Protein AF-A0A820S251-F1 (afdb_monomer_lite)

Radius of gyration: 20.38 Å; chains: 1; bounding box: 48×37×50 Å

Organism: NCBI:txid433720

Secondary structure (DSSP, 8-state):
-PPP----HHHHGGG--HHHHHHHHHHHHHHHHHHHHS--HHHHTT--TT--SSSSS-HHHHHHHHHHTT-EEEEEEEPPTTSTT-SEEEEEE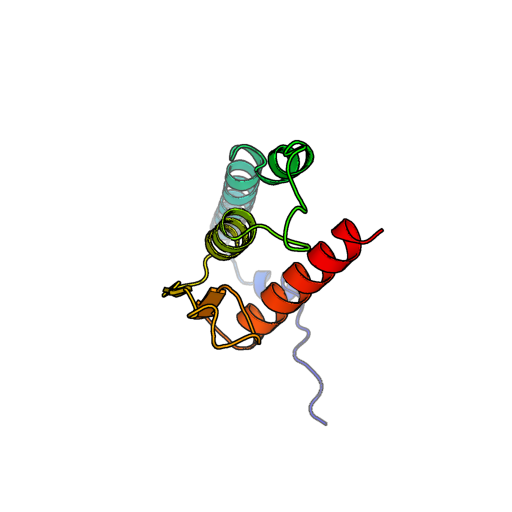-SSHHHHHHHHHHHHHHHHHHH-

InterPro domains:
  IPR004394 Protein Iojap/ribosomal silencing factor RsfS [PTHR21043] (40-111)
  IPR043519 Nucleotidyltransferase superfamily [G3DSA:3.30.460.10] (57-115)
  IPR043519 Nucleotidyltransferase superfamily [SSF81301] (60-111)

Foldseek 3Di:
DDDDPPPDVVVVCPPDDPVVVVVVVVVVVVVVVVVVPPPPVVVVVVDPPPPDPPDLDDPVVVVVLCVVLVWADWDKDQDDVVPVPDRIDIDTHDPDPVSVVVSVVVVVVSSVVSVD

pLDDT: mean 72.11, std 19.02, range [32.16, 95.38]

Sequence (116 aa):
LHPGNQQTIEERAQGISGERKREIEQLYEFEKLEINNQPSTRDEYRHNINRGKKGVFDLEDILQILRDERMRDICVIEIPPEQQYAHYLIIATAFSARHLKNTSEYINKLVRYYFE

Structure (mmCIF, N/CA/C/O backbone):
data_AF-A0A820S251-F1
#
_entry.id   AF-A0A820S251-F1
#
loop_
_atom_site.group_PDB
_atom_site.id
_atom_site.type_symbol
_atom_site.label_atom_id
_atom_site.label_alt_id
_atom_site.label_comp_id
_atom_site.label_asym_id
_atom_site.label_entity_id
_atom_site.label_seq_id
_atom_site.pdbx_PDB_ins_code
_atom_site.Cartn_x
_atom_site.Cartn_y
_atom_site.Cartn_z
_atom_site.occupancy
_atom_site.B_iso_or_equiv
_atom_site.auth_seq_id
_atom_site.auth_comp_id
_atom_site.auth_asym_id
_atom_site.auth_atom_id
_atom_site.pdbx_PDB_model_num
ATOM 1 N N . LEU A 1 1 ? 29.988 -19.220 -4.333 1.00 35.75 1 LEU A N 1
ATOM 2 C CA . LEU A 1 1 ? 30.242 -17.771 -4.493 1.00 35.75 1 LEU A CA 1
ATOM 3 C C . LEU A 1 1 ? 30.530 -17.519 -5.969 1.00 35.75 1 LEU A C 1
ATOM 5 O O . LEU A 1 1 ? 31.665 -17.694 -6.383 1.00 35.75 1 LEU A O 1
ATOM 9 N N . HIS A 1 2 ? 29.508 -17.222 -6.776 1.00 32.16 2 HIS A N 1
ATOM 10 C CA . HIS A 1 2 ? 29.732 -16.760 -8.149 1.00 32.16 2 HIS A CA 1
ATOM 11 C C . HIS A 1 2 ? 29.742 -15.226 -8.141 1.00 32.16 2 HIS A C 1
ATOM 13 O O . HIS A 1 2 ? 28.798 -14.639 -7.605 1.00 32.16 2 HIS A O 1
ATOM 19 N N . PRO A 1 3 ? 30.807 -14.583 -8.651 1.00 39.88 3 PRO A N 1
ATOM 20 C CA . PRO A 1 3 ? 30.913 -13.133 -8.689 1.00 39.88 3 PRO A CA 1
ATOM 21 C C . PRO A 1 3 ? 29.857 -12.573 -9.644 1.00 39.88 3 PRO A C 1
ATOM 23 O O . PRO A 1 3 ? 29.536 -13.169 -10.671 1.00 39.88 3 PRO A O 1
ATOM 26 N N . GLY A 1 4 ? 29.263 -11.457 -9.234 1.00 38.81 4 GLY A N 1
ATOM 27 C CA . GLY A 1 4 ? 28.138 -10.840 -9.912 1.00 38.81 4 GLY A CA 1
ATOM 28 C C . GLY A 1 4 ? 28.491 -10.334 -11.305 1.00 38.81 4 GLY A C 1
ATOM 29 O O . GLY A 1 4 ? 29.537 -9.730 -11.523 1.00 38.81 4 GLY A O 1
ATOM 30 N N . ASN A 1 5 ? 27.542 -10.509 -12.221 1.00 45.94 5 ASN A N 1
ATOM 31 C CA . ASN A 1 5 ? 27.464 -9.753 -13.462 1.00 45.94 5 ASN A CA 1
ATOM 32 C C . ASN A 1 5 ? 27.120 -8.292 -13.131 1.00 45.94 5 ASN A C 1
ATOM 34 O O . ASN A 1 5 ? 25.977 -7.861 -13.276 1.00 45.94 5 ASN A O 1
ATOM 38 N N . GLN A 1 6 ? 28.107 -7.539 -12.652 1.00 49.12 6 GLN A N 1
ATOM 39 C CA . GLN A 1 6 ? 28.128 -6.081 -12.713 1.00 49.12 6 GLN A CA 1
ATOM 40 C C . GLN A 1 6 ? 28.862 -5.686 -13.994 1.00 49.12 6 GLN A C 1
ATOM 42 O O . GLN A 1 6 ? 29.982 -5.200 -13.952 1.00 49.12 6 GLN A O 1
ATOM 47 N N . GLN A 1 7 ? 28.245 -5.946 -15.145 1.00 47.50 7 GLN A N 1
ATOM 48 C CA . GLN A 1 7 ? 28.640 -5.238 -16.358 1.00 47.50 7 GLN A CA 1
ATOM 49 C C . GLN A 1 7 ? 27.789 -3.980 -16.435 1.00 47.50 7 GLN A C 1
ATOM 51 O O . GLN A 1 7 ? 26.562 -4.050 -16.567 1.00 47.50 7 GLN A O 1
ATOM 56 N N . THR A 1 8 ? 28.445 -2.839 -16.266 1.00 58.47 8 THR A N 1
ATOM 57 C CA . THR A 1 8 ? 27.859 -1.505 -16.367 1.00 58.47 8 THR A CA 1
ATOM 58 C C . THR A 1 8 ? 27.193 -1.353 -17.736 1.00 58.47 8 THR A C 1
ATOM 60 O O . THR A 1 8 ? 27.685 -1.865 -18.741 1.00 58.47 8 THR A O 1
ATOM 63 N N . ILE A 1 9 ? 26.059 -0.653 -17.790 1.00 54.22 9 ILE A N 1
ATOM 64 C CA . ILE A 1 9 ? 25.248 -0.435 -19.006 1.00 54.22 9 ILE A CA 1
ATOM 65 C C . ILE A 1 9 ? 26.099 0.121 -20.173 1.00 54.22 9 ILE A C 1
ATOM 67 O O . ILE A 1 9 ? 25.821 -0.168 -21.336 1.00 54.22 9 ILE A O 1
ATOM 71 N N . GLU A 1 10 ? 27.194 0.818 -19.856 1.00 50.94 10 GLU A N 1
ATOM 72 C CA . GLU A 1 10 ? 28.209 1.316 -20.792 1.00 50.94 10 GLU A CA 1
ATOM 73 C C . GLU A 1 10 ? 28.873 0.216 -21.639 1.00 50.94 10 GLU A C 1
ATOM 75 O O . GLU A 1 10 ? 29.073 0.406 -22.840 1.00 50.94 10 GLU A O 1
ATOM 80 N N . GLU A 1 11 ? 29.161 -0.957 -21.064 1.00 48.66 11 GLU A N 1
ATOM 81 C CA . GLU A 1 11 ? 29.812 -2.067 -21.779 1.00 48.66 11 GLU A CA 1
ATOM 82 C C . GLU A 1 11 ? 28.868 -2.705 -22.807 1.00 48.66 11 GLU A C 1
ATOM 84 O O . GLU A 1 11 ? 29.294 -3.140 -23.877 1.00 48.66 11 GLU A O 1
ATOM 89 N N . ARG A 1 12 ? 27.556 -2.690 -22.540 1.00 54.38 12 ARG A N 1
ATOM 90 C CA . ARG A 1 12 ? 26.532 -3.205 -23.468 1.00 54.38 12 ARG A CA 1
ATOM 91 C C . ARG A 1 12 ? 26.265 -2.266 -24.647 1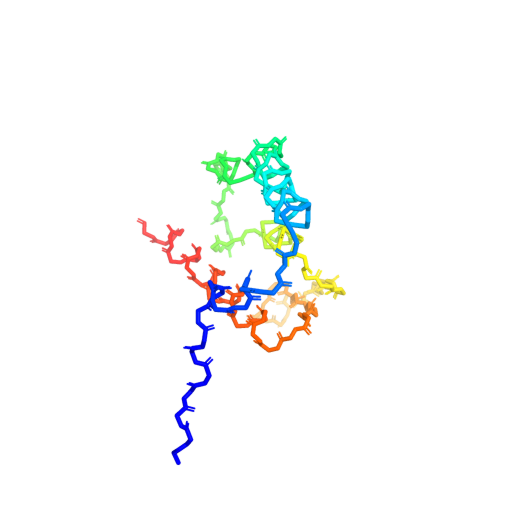.00 54.38 12 ARG A C 1
ATOM 93 O O . ARG A 1 12 ? 25.760 -2.710 -25.676 1.00 54.38 12 ARG A O 1
ATOM 100 N N . ALA A 1 13 ? 26.637 -0.992 -24.534 1.00 52.16 13 ALA A N 1
ATOM 101 C CA . ALA A 1 13 ? 26.456 0.012 -25.582 1.00 52.16 13 ALA A CA 1
ATOM 102 C C . ALA A 1 13 ? 27.558 -0.007 -26.665 1.00 52.16 13 ALA A C 1
ATOM 104 O O . ALA A 1 13 ? 27.477 0.751 -27.638 1.00 52.16 13 ALA A O 1
ATOM 105 N N . GLN A 1 14 ? 28.579 -0.864 -26.529 1.00 50.81 14 GLN A N 1
ATOM 106 C CA . GLN A 1 14 ? 29.745 -0.887 -27.426 1.00 50.81 14 GLN A CA 1
ATOM 107 C C . GLN A 1 14 ? 29.475 -1.490 -28.821 1.00 50.81 14 GLN A C 1
ATOM 109 O O . GLN A 1 14 ? 30.322 -1.375 -29.699 1.00 50.81 14 GLN A O 1
ATOM 114 N N . GLY A 1 15 ? 28.292 -2.065 -29.071 1.00 53.97 15 GLY A N 1
ATOM 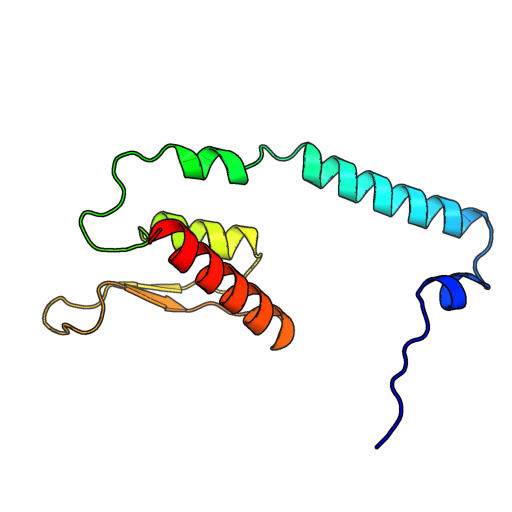115 C CA . GLY A 1 15 ? 27.920 -2.649 -30.374 1.00 53.97 15 GLY A CA 1
ATOM 116 C C . GLY A 1 15 ? 26.821 -1.908 -31.145 1.00 53.97 15 GLY A C 1
ATOM 117 O O . GLY A 1 15 ? 26.278 -2.442 -32.110 1.00 53.97 15 GLY A O 1
ATOM 118 N N . ILE A 1 16 ? 26.422 -0.716 -30.704 1.00 55.09 16 ILE A N 1
ATOM 119 C CA . ILE A 1 16 ? 25.205 -0.059 -31.189 1.00 55.09 16 ILE A CA 1
ATOM 120 C C . ILE A 1 16 ? 25.577 1.069 -32.164 1.00 55.09 16 ILE A C 1
ATOM 122 O O . ILE A 1 16 ? 26.192 2.058 -31.763 1.00 55.09 16 ILE A O 1
ATOM 126 N N . SER A 1 17 ? 25.201 0.905 -33.443 1.00 62.09 17 SER A N 1
ATOM 127 C CA . SER A 1 17 ? 25.264 1.943 -34.491 1.00 62.09 17 SER A CA 1
ATOM 128 C C . SER A 1 17 ? 24.787 3.297 -33.947 1.00 62.09 17 SER A C 1
ATOM 130 O O . SER A 1 17 ? 23.808 3.351 -33.198 1.00 62.09 17 SER A O 1
ATOM 132 N N . GLY A 1 18 ? 25.456 4.389 -34.337 1.00 57.78 18 GLY A N 1
ATOM 133 C CA . GLY A 1 18 ? 25.186 5.746 -33.840 1.00 57.78 18 GLY A CA 1
ATOM 134 C C . GLY A 1 18 ? 23.730 6.209 -33.987 1.00 57.78 18 GLY A C 1
ATOM 135 O O . GLY A 1 18 ? 23.294 7.093 -33.258 1.00 57.78 18 GLY A O 1
ATOM 136 N N . GLU A 1 19 ? 22.949 5.585 -34.868 1.00 58.88 19 GLU A N 1
ATOM 137 C CA . GLU A 1 19 ? 21.506 5.816 -35.004 1.00 58.88 19 GLU A CA 1
ATOM 138 C C . GLU A 1 19 ? 20.699 5.280 -33.818 1.00 58.88 19 GLU A C 1
ATOM 140 O O . GLU A 1 19 ? 19.923 6.026 -33.230 1.00 58.88 19 GLU A O 1
ATOM 145 N N . ARG A 1 20 ? 20.955 4.044 -33.382 1.00 56.84 20 ARG A N 1
ATOM 146 C CA . ARG A 1 20 ? 20.270 3.442 -32.227 1.00 56.84 20 ARG A CA 1
ATOM 147 C C . ARG A 1 20 ? 20.666 4.099 -30.905 1.00 56.84 20 ARG A C 1
ATOM 149 O O . ARG A 1 20 ? 19.858 4.142 -29.989 1.00 56.84 20 ARG A O 1
ATOM 156 N N . LYS A 1 21 ? 21.892 4.632 -30.792 1.00 59.97 21 LYS A N 1
ATOM 157 C CA . LYS A 1 21 ? 22.281 5.440 -29.619 1.00 59.97 21 LYS A CA 1
ATOM 158 C C . LYS A 1 21 ? 21.412 6.690 -29.497 1.00 59.97 21 LYS A C 1
ATOM 160 O O . LYS A 1 21 ? 20.935 6.980 -28.410 1.00 59.97 21 LYS A O 1
ATOM 165 N N . ARG A 1 22 ? 21.158 7.377 -30.617 1.00 66.69 22 ARG A N 1
ATOM 166 C CA . ARG A 1 22 ? 20.262 8.543 -30.656 1.00 66.69 22 ARG A CA 1
ATOM 167 C C . ARG A 1 22 ? 18.824 8.165 -30.322 1.00 66.69 22 ARG A C 1
ATOM 169 O O . ARG A 1 22 ? 18.176 8.897 -29.594 1.00 66.69 22 ARG A O 1
ATOM 176 N N . GLU A 1 23 ? 18.357 7.023 -30.811 1.00 71.50 23 GLU A N 1
ATOM 177 C CA . GLU A 1 23 ? 17.011 6.515 -30.531 1.00 71.50 23 GLU A CA 1
ATOM 178 C C . GLU A 1 23 ? 16.824 6.179 -29.040 1.00 71.50 23 GLU A C 1
ATOM 180 O O . GLU A 1 23 ? 15.824 6.556 -28.441 1.00 71.50 23 GLU A O 1
ATOM 185 N N . ILE A 1 24 ? 17.827 5.563 -28.404 1.00 68.75 24 ILE A N 1
ATOM 186 C CA . ILE A 1 24 ? 17.834 5.294 -26.957 1.00 68.75 24 ILE A CA 1
ATOM 187 C C . ILE A 1 24 ? 17.861 6.600 -26.152 1.00 68.75 24 ILE A C 1
ATOM 189 O O . ILE A 1 24 ? 17.091 6.743 -25.209 1.00 68.75 24 ILE A O 1
ATOM 193 N N . GLU A 1 25 ? 18.706 7.561 -26.530 1.00 74.19 25 GLU A N 1
ATOM 194 C CA . GLU A 1 25 ? 18.761 8.880 -25.884 1.00 74.19 25 GLU A CA 1
ATOM 195 C C . GLU A 1 25 ? 17.410 9.607 -25.996 1.00 74.19 25 GLU A C 1
ATOM 197 O O . GLU A 1 25 ? 16.907 10.151 -25.018 1.00 74.19 25 GLU A O 1
ATOM 202 N N . GLN A 1 26 ? 16.775 9.549 -27.170 1.00 76.06 26 GLN A N 1
ATOM 203 C CA . GLN A 1 26 ? 15.451 10.126 -27.407 1.00 76.06 26 GLN A CA 1
ATOM 204 C C . GLN A 1 26 ? 14.363 9.443 -26.573 1.00 76.06 26 GLN A C 1
ATOM 206 O O . GLN A 1 26 ? 13.506 10.138 -26.034 1.00 76.06 26 GLN A O 1
ATOM 211 N N . LEU A 1 27 ? 14.406 8.115 -26.426 1.00 72.12 27 LEU A N 1
ATOM 212 C CA . LEU A 1 27 ? 13.488 7.366 -25.562 1.00 72.12 27 LEU A CA 1
ATOM 213 C C . LEU A 1 27 ? 13.654 7.757 -24.087 1.00 72.12 27 LEU A C 1
ATOM 215 O O . LEU A 1 27 ? 12.656 7.991 -23.409 1.00 72.12 27 LEU A O 1
ATOM 219 N N . TYR A 1 28 ? 14.895 7.890 -23.608 1.00 67.38 28 TYR A N 1
ATOM 220 C CA . TYR A 1 28 ? 15.180 8.338 -22.241 1.00 67.38 28 TYR A CA 1
ATOM 221 C C . TYR A 1 28 ? 14.722 9.778 -21.985 1.00 67.38 28 TYR A C 1
ATOM 223 O O . TYR A 1 28 ? 14.170 10.070 -20.925 1.00 67.38 28 TYR A O 1
ATOM 231 N N . GLU A 1 29 ? 14.943 10.690 -22.932 1.00 75.12 29 GLU A N 1
ATOM 232 C CA . GLU A 1 29 ? 14.492 12.079 -22.801 1.00 75.12 29 GLU A CA 1
ATOM 233 C C . GLU A 1 29 ? 12.965 12.196 -22.887 1.00 75.12 29 GLU A C 1
ATOM 235 O O . GLU A 1 29 ? 12.364 12.955 -22.129 1.00 75.12 29 GLU A O 1
ATOM 240 N N . PHE A 1 30 ? 12.312 11.395 -23.733 1.00 71.44 30 PHE A N 1
ATOM 241 C CA . PHE A 1 30 ? 10.852 11.323 -23.792 1.00 71.44 30 PHE A CA 1
ATOM 242 C C . PHE A 1 30 ? 10.252 10.822 -22.468 1.00 71.44 30 PHE A C 1
ATOM 244 O O . PHE A 1 30 ? 9.333 11.445 -21.939 1.00 71.44 30 PHE A O 1
ATOM 251 N N . GLU A 1 31 ? 10.829 9.773 -21.873 1.00 65.62 31 GLU A N 1
ATOM 252 C CA . GLU A 1 31 ? 10.416 9.246 -20.564 1.00 65.62 31 GLU A CA 1
ATOM 253 C C . GLU A 1 31 ? 10.580 10.294 -19.446 1.00 65.62 31 GLU A C 1
ATOM 255 O O . GLU A 1 31 ? 9.672 10.495 -18.637 1.00 65.62 31 GLU A O 1
ATOM 260 N N . LYS A 1 32 ? 11.692 11.048 -19.431 1.00 66.62 32 LYS A N 1
ATOM 261 C CA . LYS A 1 32 ? 11.893 12.163 -18.483 1.00 66.62 32 LYS A CA 1
ATOM 262 C C . LYS A 1 32 ? 10.852 13.274 -18.647 1.00 66.62 32 LYS A C 1
ATOM 264 O O . LYS A 1 32 ? 10.417 13.856 -17.653 1.00 66.62 32 LYS A O 1
ATOM 269 N N . LEU A 1 33 ? 10.467 13.593 -19.884 1.00 62.28 33 LEU A N 1
ATOM 270 C CA . LEU A 1 33 ? 9.468 14.624 -20.174 1.00 62.28 33 LEU A CA 1
ATOM 271 C C . LEU A 1 33 ? 8.050 14.181 -19.791 1.00 62.28 33 LEU A C 1
ATOM 273 O O . LEU A 1 33 ? 7.284 15.011 -19.301 1.00 62.28 33 LEU A O 1
ATOM 277 N N . GLU A 1 34 ? 7.703 12.901 -19.956 1.00 64.00 34 GLU A N 1
ATOM 278 C CA . GLU A 1 34 ? 6.430 12.352 -19.467 1.00 64.00 34 GLU A CA 1
ATOM 279 C C . GLU A 1 34 ? 6.341 12.390 -17.935 1.00 64.00 34 GLU A C 1
ATOM 281 O O . GLU A 1 34 ? 5.304 12.772 -17.394 1.00 64.00 34 GLU A O 1
ATOM 286 N N . ILE A 1 35 ? 7.437 12.080 -17.233 1.00 58.09 35 ILE A N 1
ATOM 287 C CA . ILE A 1 35 ? 7.509 12.141 -15.763 1.00 58.09 35 ILE A CA 1
ATOM 288 C C . ILE A 1 35 ? 7.308 13.574 -15.244 1.00 58.09 35 ILE A C 1
ATOM 290 O O . ILE A 1 35 ? 6.653 13.768 -14.223 1.00 58.09 35 ILE A O 1
ATOM 294 N N . ASN A 1 36 ? 7.846 14.579 -15.941 1.00 55.00 36 ASN A N 1
ATOM 295 C CA . ASN A 1 36 ? 7.760 15.980 -15.515 1.00 55.00 36 ASN A CA 1
ATOM 296 C C . ASN A 1 36 ? 6.434 16.670 -15.885 1.00 55.00 36 ASN A C 1
ATOM 298 O O . ASN A 1 36 ? 6.086 17.666 -15.255 1.00 55.00 36 ASN A O 1
ATOM 302 N N . ASN A 1 37 ? 5.715 16.182 -16.903 1.00 54.66 37 ASN A N 1
ATOM 303 C CA . ASN A 1 37 ? 4.445 16.763 -17.365 1.00 54.66 37 ASN A CA 1
ATOM 304 C C . ASN A 1 37 ? 3.196 16.056 -16.821 1.00 54.66 37 ASN A C 1
ATOM 306 O O . ASN A 1 37 ? 2.081 16.529 -17.048 1.00 54.66 37 ASN A O 1
ATOM 310 N N . GLN A 1 38 ? 3.349 14.950 -16.094 1.00 50.78 38 GLN A N 1
ATOM 311 C CA . GLN A 1 38 ? 2.295 14.520 -15.184 1.00 50.78 38 GLN A CA 1
ATOM 312 C C . GLN A 1 38 ? 2.251 15.524 -14.025 1.00 50.78 38 GLN A C 1
ATOM 314 O O . GLN A 1 38 ? 3.310 15.837 -13.476 1.00 50.78 38 GLN A O 1
ATOM 319 N N . PRO A 1 39 ? 1.073 16.062 -13.645 1.00 43.91 39 PRO A N 1
ATOM 320 C CA . PRO A 1 39 ? 0.973 16.840 -12.417 1.00 43.91 39 PRO A CA 1
ATOM 321 C C . PRO A 1 39 ? 1.621 16.014 -11.307 1.00 43.91 39 PRO A C 1
ATOM 323 O O . PRO A 1 39 ? 1.327 14.823 -11.184 1.00 43.91 39 PRO A O 1
ATOM 326 N N . SER A 1 40 ? 2.557 16.607 -10.562 1.00 42.38 40 SER A N 1
ATOM 327 C CA . SER A 1 40 ? 3.207 15.941 -9.442 1.00 42.38 40 SER A CA 1
ATOM 328 C C . SER A 1 40 ? 2.137 15.621 -8.400 1.00 42.38 40 SER A C 1
ATOM 330 O O . SER A 1 40 ? 1.904 16.378 -7.464 1.00 42.38 40 SER A O 1
ATOM 332 N N . THR A 1 41 ? 1.502 14.453 -8.519 1.00 45.56 41 THR A N 1
ATOM 333 C CA . THR A 1 41 ? 0.615 13.903 -7.484 1.00 45.56 41 THR A CA 1
ATOM 334 C C . THR A 1 41 ? 1.333 13.914 -6.129 1.00 45.56 41 THR A C 1
ATOM 336 O O . THR A 1 41 ? 0.713 14.105 -5.091 1.00 45.56 41 THR A O 1
ATOM 339 N N . ARG A 1 42 ? 2.676 13.847 -6.147 1.00 44.12 42 ARG A N 1
ATOM 340 C CA . ARG A 1 42 ? 3.595 14.011 -5.008 1.00 44.12 42 ARG A CA 1
ATOM 341 C C . ARG A 1 42 ? 3.354 15.266 -4.152 1.00 44.12 42 ARG A C 1
ATOM 343 O O . ARG A 1 42 ? 3.571 15.174 -2.946 1.00 44.12 42 ARG A O 1
ATOM 350 N N . ASP A 1 43 ? 2.915 16.395 -4.714 1.00 44.72 43 ASP A N 1
ATOM 351 C CA . ASP A 1 43 ? 2.672 17.626 -3.941 1.00 44.72 43 ASP A CA 1
ATOM 352 C C . ASP A 1 43 ? 1.225 17.742 -3.429 1.00 44.72 43 ASP A C 1
ATOM 354 O O . ASP A 1 43 ? 0.995 18.324 -2.364 1.00 44.72 43 ASP A O 1
ATOM 358 N N . GLU A 1 44 ? 0.252 17.122 -4.107 1.00 46.69 44 GLU A N 1
ATOM 359 C CA . GLU A 1 44 ? -1.157 17.107 -3.676 1.00 46.69 44 GLU A CA 1
ATOM 360 C C . GLU A 1 44 ? -1.366 16.358 -2.350 1.00 46.69 44 GLU A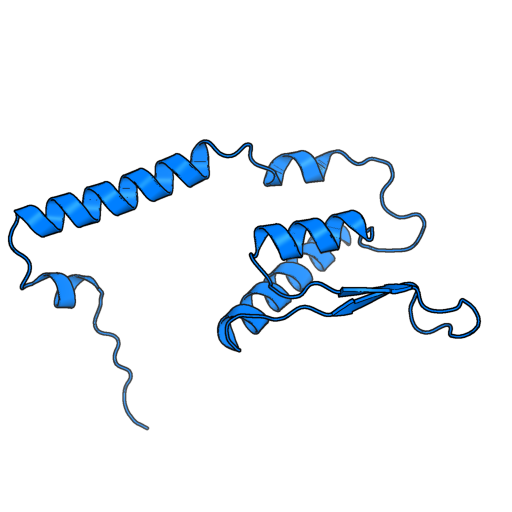 C 1
ATOM 362 O O . GLU A 1 44 ? -2.214 16.741 -1.537 1.00 46.69 44 GLU A O 1
ATOM 367 N N . TYR A 1 45 ? -0.527 15.366 -2.033 1.00 48.25 45 TYR A N 1
ATOM 368 C CA . TYR A 1 45 ? -0.614 14.665 -0.748 1.00 48.25 45 TYR A CA 1
ATOM 369 C C . TYR A 1 45 ? -0.240 15.529 0.465 1.00 48.25 45 TYR A C 1
ATOM 371 O O . TYR A 1 45 ? -0.509 15.125 1.601 1.00 48.25 45 TYR A O 1
ATOM 379 N N . ARG A 1 46 ? 0.315 16.734 0.274 1.00 49.81 46 ARG A N 1
ATOM 380 C CA . ARG A 1 46 ? 0.681 17.630 1.384 1.00 49.81 46 ARG A CA 1
ATOM 381 C C . ARG A 1 46 ? -0.500 18.396 1.992 1.00 49.81 46 ARG A C 1
ATOM 383 O O . ARG A 1 46 ? -0.307 18.989 3.047 1.00 49.81 46 ARG A O 1
ATOM 390 N N . HIS A 1 47 ? -1.697 18.390 1.388 1.00 46.84 47 HIS A N 1
ATOM 391 C CA . HIS A 1 47 ? -2.771 19.322 1.785 1.00 46.84 47 HIS A CA 1
ATOM 392 C C . HIS A 1 47 ? -4.117 18.730 2.215 1.00 46.84 47 HIS A C 1
ATOM 394 O O . HIS A 1 47 ? -5.077 19.482 2.380 1.00 46.84 47 HIS A O 1
ATOM 400 N N . ASN A 1 48 ? -4.216 17.433 2.507 1.00 48.31 48 ASN A N 1
ATOM 401 C CA . ASN A 1 48 ? -5.437 16.927 3.139 1.00 48.31 48 ASN A CA 1
ATOM 402 C C . ASN A 1 48 ? -5.360 17.123 4.665 1.00 48.31 48 ASN A C 1
ATOM 404 O O . ASN A 1 48 ? -4.805 16.308 5.394 1.00 48.31 48 ASN A O 1
ATOM 408 N N . ILE A 1 49 ? -5.901 18.244 5.150 1.00 51.91 49 ILE A N 1
ATOM 409 C CA . ILE A 1 49 ? -5.899 18.666 6.570 1.00 51.91 49 ILE A CA 1
ATOM 410 C C . ILE A 1 49 ? -6.924 17.868 7.420 1.00 51.91 49 ILE A C 1
ATOM 412 O O . ILE A 1 49 ? -7.147 18.161 8.589 1.00 51.91 49 ILE A O 1
ATOM 416 N N . ASN A 1 50 ? -7.554 16.840 6.836 1.00 52.94 50 ASN A N 1
ATOM 417 C CA . ASN A 1 50 ? -8.517 15.937 7.484 1.00 52.94 50 ASN A CA 1
ATOM 418 C C . ASN A 1 50 ? -7.984 14.505 7.693 1.00 52.94 50 ASN A C 1
ATOM 420 O O . ASN A 1 50 ? -8.770 13.595 7.951 1.00 52.94 50 ASN A O 1
ATOM 424 N N . ARG A 1 51 ? -6.671 14.281 7.580 1.00 52.22 51 ARG A N 1
ATOM 425 C CA . ARG A 1 51 ? -6.066 12.962 7.827 1.00 52.22 51 ARG A CA 1
ATOM 426 C C . ARG A 1 51 ? -6.110 12.622 9.323 1.00 52.22 51 ARG A C 1
ATOM 428 O O . ARG A 1 51 ? -5.868 13.485 10.163 1.00 52.22 51 ARG A O 1
ATOM 435 N N . GLY A 1 52 ? -6.390 11.361 9.664 1.00 49.50 52 GLY A N 1
ATOM 436 C CA . GLY A 1 52 ? -6.081 10.838 11.004 1.00 49.50 52 GLY A CA 1
ATOM 437 C C . GLY A 1 52 ? -7.228 10.638 11.999 1.00 49.50 52 GLY A C 1
ATOM 438 O O . GLY A 1 52 ? -6.956 10.415 13.175 1.00 49.50 52 GLY A O 1
ATOM 439 N N . LYS A 1 53 ? -8.508 10.619 11.594 1.00 52.59 53 LYS A N 1
ATOM 440 C CA . LYS A 1 53 ? -9.572 10.188 12.535 1.00 52.59 53 LYS A CA 1
ATOM 441 C C . LYS A 1 53 ? -9.508 8.690 12.891 1.00 52.59 53 LYS A C 1
ATOM 443 O O . LYS A 1 53 ? -10.043 8.309 13.928 1.00 52.59 53 LYS A O 1
ATOM 448 N N . LYS A 1 54 ? -8.882 7.846 12.053 1.00 54.94 54 LYS A N 1
ATOM 449 C CA . LYS A 1 54 ? -8.812 6.376 12.231 1.00 54.94 54 LYS A CA 1
ATOM 450 C C . LYS A 1 54 ? -7.429 5.727 12.017 1.00 54.94 54 LYS A C 1
ATOM 452 O O . LYS A 1 54 ? -7.324 4.520 12.220 1.00 54.94 54 LYS A O 1
ATOM 457 N N . GLY A 1 55 ? -6.378 6.461 11.633 1.00 59.41 55 GLY A N 1
ATOM 458 C CA . GLY A 1 55 ? -5.052 5.868 11.394 1.00 59.41 55 GLY A CA 1
ATOM 459 C C . GLY A 1 55 ? -4.083 6.739 10.587 1.00 59.41 55 GLY A C 1
ATOM 460 O O . GLY A 1 55 ? -4.311 7.931 10.421 1.00 59.41 55 GLY A O 1
ATOM 461 N N . VAL A 1 56 ? -2.999 6.114 10.108 1.00 63.31 56 VAL A N 1
ATOM 462 C CA . VAL A 1 56 ? -1.859 6.747 9.402 1.00 63.31 56 VAL A CA 1
ATOM 463 C C . VAL A 1 56 ? -2.185 7.103 7.953 1.00 63.31 56 VAL A C 1
ATOM 465 O O . VAL A 1 56 ? -1.717 8.114 7.444 1.00 63.31 56 VAL A O 1
ATOM 468 N N . PHE A 1 57 ? -2.996 6.272 7.299 1.00 71.31 57 PHE A N 1
ATOM 469 C CA . PHE A 1 57 ? -3.476 6.485 5.939 1.00 71.31 57 PHE A CA 1
ATOM 470 C C . PHE A 1 57 ? -4.983 6.319 5.890 1.00 71.31 57 PHE A C 1
ATOM 472 O O . PHE A 1 57 ? -5.531 5.422 6.542 1.00 71.31 57 PHE A O 1
ATOM 479 N N . ASP A 1 58 ? -5.624 7.133 5.059 1.00 83.69 58 ASP A N 1
ATOM 480 C CA . ASP A 1 58 ? -6.981 6.862 4.616 1.00 83.69 58 ASP A CA 1
ATOM 481 C C . ASP A 1 58 ? -6.959 5.823 3.480 1.00 83.69 58 ASP A C 1
ATOM 483 O O . ASP A 1 58 ? -5.945 5.614 2.806 1.00 83.69 58 ASP A O 1
ATOM 487 N N . LEU A 1 59 ? -8.087 5.139 3.267 1.00 86.81 59 LEU A N 1
ATOM 488 C CA . LEU A 1 59 ? -8.209 4.095 2.242 1.00 86.81 59 LEU A CA 1
ATOM 489 C C . LEU A 1 59 ? -7.834 4.620 0.845 1.00 86.81 59 LEU A C 1
ATOM 491 O O . LEU A 1 59 ? -7.075 3.976 0.124 1.00 86.81 59 LEU A O 1
ATOM 495 N N . GLU A 1 60 ? -8.347 5.799 0.495 1.00 87.75 60 GLU A N 1
ATOM 496 C CA . GLU A 1 60 ? -8.102 6.498 -0.774 1.00 87.75 60 GLU A CA 1
ATOM 497 C C . GLU A 1 60 ? -6.602 6.701 -1.039 1.00 87.75 60 GLU A C 1
ATOM 499 O O . GLU A 1 60 ? -6.128 6.422 -2.141 1.00 87.75 60 GLU A O 1
ATOM 504 N N . ASP A 1 61 ? -5.837 7.100 -0.015 1.00 87.44 61 ASP A N 1
ATOM 505 C CA . ASP A 1 61 ? -4.401 7.365 -0.145 1.00 87.44 61 ASP A CA 1
ATOM 506 C C . ASP A 1 61 ? -3.631 6.094 -0.523 1.00 87.44 61 ASP A C 1
ATOM 508 O O . ASP A 1 61 ? -2.817 6.100 -1.447 1.00 87.44 61 ASP A O 1
ATOM 512 N N . ILE A 1 62 ? -3.911 4.975 0.159 1.00 89.56 62 ILE A N 1
ATOM 513 C CA . ILE A 1 62 ? -3.260 3.693 -0.146 1.00 89.56 62 ILE A CA 1
ATOM 514 C C . ILE A 1 62 ? -3.632 3.219 -1.550 1.00 89.56 62 ILE A C 1
ATOM 516 O O . ILE A 1 62 ? -2.769 2.732 -2.280 1.00 89.56 62 ILE A O 1
ATOM 520 N N . LEU A 1 63 ? -4.896 3.363 -1.957 1.00 91.38 63 LEU A N 1
ATOM 521 C CA . LEU A 1 63 ? -5.322 2.965 -3.299 1.00 91.38 63 LEU A CA 1
ATOM 522 C C . LEU A 1 63 ? -4.634 3.781 -4.383 1.00 91.38 63 LEU A C 1
ATOM 524 O O . LEU A 1 63 ? -4.251 3.216 -5.408 1.00 91.38 63 LEU A O 1
ATOM 528 N N . GLN A 1 64 ? -4.454 5.080 -4.160 1.00 91.06 64 GLN A N 1
ATOM 529 C CA . GLN A 1 64 ? -3.750 5.919 -5.113 1.00 91.06 64 GLN A CA 1
ATOM 530 C C . GLN A 1 64 ? -2.266 5.544 -5.197 1.00 91.06 64 GLN A C 1
ATOM 532 O O . GLN A 1 64 ? -1.770 5.340 -6.300 1.00 91.06 64 GLN A O 1
ATOM 537 N N . ILE A 1 65 ? -1.593 5.309 -4.064 1.00 91.38 65 ILE A N 1
ATOM 538 C CA . ILE A 1 65 ? -0.202 4.824 -4.048 1.00 91.38 65 ILE A CA 1
ATOM 539 C C . ILE A 1 65 ? -0.057 3.514 -4.837 1.00 91.38 65 ILE A C 1
ATOM 541 O O . ILE A 1 65 ? 0.848 3.376 -5.656 1.00 91.38 65 ILE A O 1
ATOM 545 N N . LEU A 1 66 ? -0.957 2.548 -4.628 1.00 92.88 66 LEU A N 1
ATOM 546 C CA . LEU A 1 66 ? -0.913 1.266 -5.338 1.00 92.88 66 LEU A CA 1
ATOM 547 C C . LEU A 1 66 ? -1.164 1.422 -6.848 1.00 92.88 66 LEU A C 1
ATOM 549 O O . LEU A 1 66 ? -0.580 0.681 -7.643 1.00 92.88 66 LEU A O 1
ATOM 553 N N . ARG A 1 67 ? -2.011 2.376 -7.258 1.00 93.56 67 ARG A N 1
ATOM 554 C CA . ARG A 1 67 ? -2.251 2.702 -8.674 1.00 93.56 67 ARG A CA 1
ATOM 555 C C . ARG A 1 67 ? -1.052 3.393 -9.315 1.00 93.56 67 ARG A C 1
ATOM 557 O O . ARG A 1 67 ? -0.688 3.025 -10.433 1.00 93.56 67 ARG A O 1
ATOM 564 N N . ASP A 1 68 ? -0.439 4.337 -8.610 1.00 92.00 68 ASP A N 1
ATOM 565 C CA . ASP A 1 68 ? 0.750 5.063 -9.061 1.00 92.00 68 ASP A CA 1
ATOM 566 C C . ASP A 1 68 ? 1.933 4.090 -9.240 1.00 92.00 68 ASP A C 1
ATOM 568 O O . ASP A 1 68 ? 2.624 4.124 -10.258 1.00 92.00 68 ASP A O 1
ATOM 572 N N . GLU A 1 69 ? 2.078 3.119 -8.332 1.00 93.19 69 GLU A N 1
ATOM 573 C CA . GLU A 1 69 ? 3.047 2.011 -8.415 1.00 93.19 69 GLU A CA 1
ATOM 574 C C . GLU A 1 69 ? 2.658 0.920 -9.437 1.00 93.19 69 GLU A C 1
ATOM 576 O O . GLU A 1 69 ? 3.340 -0.093 -9.575 1.00 93.19 69 GLU A O 1
ATOM 581 N N . ARG A 1 70 ? 1.565 1.103 -10.192 1.00 93.38 70 ARG A N 1
ATOM 582 C CA . ARG A 1 70 ? 1.091 0.166 -11.229 1.00 93.38 70 ARG A CA 1
ATOM 583 C C . ARG A 1 70 ? 0.892 -1.268 -10.714 1.00 93.38 70 ARG A C 1
ATOM 585 O O . ARG A 1 70 ? 1.128 -2.240 -11.442 1.00 93.38 70 ARG A O 1
ATOM 592 N N . MET A 1 71 ? 0.429 -1.417 -9.474 1.00 94.88 71 MET A N 1
ATOM 593 C CA . MET A 1 71 ? -0.004 -2.711 -8.946 1.00 94.88 71 MET A CA 1
ATOM 594 C C . MET A 1 71 ? -1.258 -3.187 -9.692 1.00 94.88 71 MET A C 1
ATOM 596 O O . MET A 1 71 ? -2.121 -2.393 -10.071 1.00 94.88 71 MET A O 1
ATOM 600 N N . ARG A 1 72 ? -1.358 -4.497 -9.932 1.00 93.38 72 ARG A N 1
ATOM 601 C CA . ARG A 1 72 ? -2.487 -5.120 -10.641 1.00 93.38 72 ARG A CA 1
ATOM 602 C C . ARG A 1 72 ? -3.487 -5.715 -9.658 1.00 93.38 72 ARG A C 1
ATOM 604 O O . ARG A 1 72 ? -3.157 -5.912 -8.496 1.00 93.38 72 ARG A O 1
ATOM 611 N N . ASP A 1 73 ? -4.691 -6.013 -10.139 1.00 95.38 73 ASP A N 1
ATOM 612 C CA . ASP A 1 73 ? -5.724 -6.758 -9.401 1.00 95.38 73 ASP A CA 1
ATOM 613 C C . ASP A 1 73 ? -5.983 -6.221 -7.983 1.00 95.38 73 ASP A C 1
ATOM 615 O O . ASP A 1 73 ? -6.041 -6.974 -7.012 1.00 95.38 73 ASP A O 1
ATOM 619 N N . ILE A 1 74 ? -6.096 -4.896 -7.856 1.00 95.38 74 ILE A N 1
ATOM 620 C CA . ILE A 1 74 ? -6.352 -4.253 -6.567 1.00 95.38 74 ILE A CA 1
ATOM 621 C C . ILE A 1 74 ? -7.785 -4.584 -6.132 1.00 95.38 74 ILE A C 1
ATOM 623 O O . ILE A 1 74 ? -8.753 -4.190 -6.781 1.00 95.38 74 ILE A O 1
ATOM 627 N N . CYS A 1 75 ? -7.907 -5.287 -5.013 1.00 94.94 75 CYS A N 1
ATOM 628 C CA . CYS A 1 75 ? -9.155 -5.655 -4.366 1.00 94.94 75 CYS A CA 1
ATOM 629 C C . CYS A 1 75 ? -9.181 -5.079 -2.948 1.00 94.94 75 CYS A C 1
ATOM 631 O O . CYS A 1 75 ? -8.194 -5.160 -2.215 1.00 94.94 75 CYS A O 1
ATOM 633 N N . VAL A 1 76 ? -10.319 -4.507 -2.561 1.00 94.94 76 VAL A N 1
ATOM 634 C CA . VAL A 1 76 ? -10.562 -3.982 -1.215 1.00 94.94 76 VAL A CA 1
ATOM 635 C C . VAL A 1 76 ? -11.739 -4.727 -0.620 1.00 94.94 76 VAL A C 1
ATOM 637 O O . VAL A 1 76 ? -12.785 -4.846 -1.255 1.00 94.94 76 VAL A O 1
ATOM 640 N N . ILE A 1 77 ? -11.562 -5.208 0.603 1.00 93.19 77 ILE A N 1
ATOM 641 C CA . ILE A 1 77 ? -12.589 -5.899 1.371 1.00 93.19 77 ILE A CA 1
ATOM 642 C C . ILE A 1 77 ? -12.814 -5.097 2.648 1.00 93.19 77 ILE A C 1
ATOM 644 O O . ILE A 1 77 ? -11.883 -4.901 3.430 1.00 93.19 77 ILE A O 1
ATOM 648 N N . GLU A 1 78 ? -14.040 -4.623 2.853 1.00 91.94 78 GLU A N 1
ATOM 649 C CA . GLU A 1 78 ? -14.458 -4.052 4.132 1.00 91.94 78 GLU A CA 1
ATOM 650 C C . GLU A 1 78 ? -14.673 -5.187 5.134 1.00 91.94 78 GLU A C 1
ATOM 652 O O . GLU A 1 78 ? -15.364 -6.168 4.849 1.00 91.94 78 GLU A O 1
ATOM 657 N N . ILE A 1 79 ? -14.022 -5.074 6.287 1.00 90.50 79 ILE A N 1
ATOM 658 C CA . ILE A 1 79 ? -14.075 -6.093 7.327 1.00 90.50 79 ILE A CA 1
ATOM 659 C C . ILE A 1 79 ? -15.200 -5.741 8.304 1.00 90.50 79 ILE A C 1
ATOM 661 O O . ILE A 1 79 ? -15.288 -4.591 8.744 1.00 90.50 79 ILE A O 1
ATOM 665 N N . PRO A 1 80 ? -16.057 -6.713 8.662 1.00 88.75 80 PRO A N 1
ATOM 666 C CA . PRO A 1 80 ? -17.120 -6.497 9.632 1.00 88.75 80 PRO A CA 1
ATOM 667 C C . PRO A 1 80 ? -16.559 -6.005 10.981 1.00 88.75 80 PRO A C 1
ATOM 669 O O . PRO A 1 80 ? -15.539 -6.524 11.443 1.00 88.75 80 PRO A O 1
ATOM 672 N N . PRO A 1 81 ? -17.208 -5.029 11.643 1.00 83.25 81 PRO A N 1
ATOM 673 C CA . PRO A 1 81 ? -16.692 -4.393 12.859 1.00 83.25 81 PRO A CA 1
ATOM 674 C C . PRO A 1 81 ? -16.572 -5.351 14.053 1.00 83.25 81 PRO A C 1
ATOM 676 O O . PRO A 1 81 ? -15.831 -5.070 14.996 1.00 83.25 81 PRO A O 1
ATOM 679 N N . GLU A 1 82 ? -17.266 -6.491 14.019 1.00 87.44 82 GLU A N 1
ATOM 680 C CA . GLU A 1 82 ? -17.130 -7.568 15.002 1.00 87.44 82 GLU A CA 1
ATOM 681 C C . GLU A 1 82 ? -15.727 -8.198 14.969 1.00 87.44 82 GLU A C 1
ATOM 683 O O . GLU A 1 82 ? -15.264 -8.753 15.966 1.00 87.44 82 GLU A O 1
ATOM 688 N N . GLN A 1 83 ? -15.026 -8.092 13.836 1.00 73.88 83 GLN A N 1
ATOM 689 C CA . GLN A 1 83 ? -13.663 -8.569 13.657 1.00 73.88 83 GLN A CA 1
ATOM 690 C C . GLN A 1 83 ? -12.672 -7.408 13.831 1.00 73.88 83 GLN A C 1
ATOM 692 O O . GLN A 1 83 ? -12.280 -6.728 12.891 1.00 73.88 83 GLN A O 1
ATOM 697 N N . GLN A 1 84 ? -12.234 -7.188 15.073 1.00 73.94 84 GLN A N 1
ATOM 698 C CA . GLN A 1 84 ? -11.453 -6.015 15.505 1.00 73.94 84 GLN A CA 1
ATOM 699 C C . GLN A 1 84 ? -9.991 -5.946 14.996 1.00 73.94 84 GLN A C 1
ATOM 701 O O . GLN A 1 84 ? -9.188 -5.203 15.558 1.00 73.94 84 GLN A O 1
ATOM 706 N N . TYR A 1 85 ? -9.600 -6.719 13.976 1.00 83.38 85 TYR A N 1
ATOM 707 C CA . TYR A 1 85 ? -8.204 -6.766 13.508 1.00 83.38 85 TYR A CA 1
ATOM 708 C C . TYR A 1 85 ? -7.886 -5.742 12.411 1.00 83.38 85 TYR A C 1
ATOM 710 O O . TYR A 1 85 ? -6.740 -5.313 12.287 1.00 83.38 85 TYR A O 1
ATOM 718 N N . ALA A 1 86 ? -8.876 -5.355 11.607 1.00 84.75 86 ALA A N 1
ATOM 719 C CA . ALA A 1 86 ? -8.733 -4.360 10.551 1.00 84.75 86 ALA A CA 1
ATOM 720 C C . ALA A 1 86 ? -10.104 -3.794 10.171 1.00 84.75 86 ALA A C 1
ATOM 722 O O . ALA A 1 86 ? -11.119 -4.450 10.361 1.00 84.75 86 ALA A O 1
ATOM 723 N N . HIS A 1 87 ? -10.123 -2.591 9.596 1.00 85.25 87 HIS A N 1
ATOM 724 C CA . HIS A 1 87 ? -11.325 -2.036 8.960 1.00 85.25 87 HIS A CA 1
ATOM 725 C C . HIS A 1 87 ? -11.415 -2.427 7.481 1.00 85.25 87 HIS A C 1
ATOM 727 O O . HIS A 1 87 ? -12.491 -2.700 6.965 1.00 85.25 87 HIS A O 1
ATOM 733 N N . TYR A 1 88 ? -10.267 -2.463 6.804 1.00 90.25 88 TYR A N 1
ATOM 734 C CA . TYR A 1 88 ? -10.161 -2.806 5.394 1.00 90.25 88 TYR A CA 1
ATOM 735 C C . TYR A 1 88 ? -8.991 -3.758 5.186 1.00 90.25 88 TYR A C 1
ATOM 737 O O . TYR A 1 88 ? -7.917 -3.570 5.762 1.00 90.25 88 TYR A O 1
ATOM 745 N N . LEU A 1 89 ? -9.196 -4.755 4.334 1.00 91.00 89 LEU A N 1
ATOM 746 C CA . LEU A 1 89 ? -8.152 -5.618 3.802 1.00 91.00 89 LEU A CA 1
ATOM 747 C C . LEU A 1 89 ? -7.951 -5.277 2.327 1.00 91.00 89 LEU A C 1
ATOM 749 O O . LEU A 1 89 ? -8.887 -5.351 1.535 1.00 91.00 89 LEU A O 1
ATOM 753 N N . ILE A 1 90 ? -6.723 -4.912 1.967 1.00 93.44 90 ILE A N 1
ATOM 754 C CA . ILE A 1 90 ? -6.351 -4.572 0.594 1.00 93.44 90 ILE A CA 1
ATOM 755 C C . ILE A 1 90 ? -5.438 -5.671 0.063 1.00 93.44 90 ILE A C 1
ATOM 757 O O . ILE A 1 90 ? -4.430 -6.009 0.684 1.00 93.44 90 ILE A O 1
ATOM 761 N N . ILE A 1 91 ? -5.798 -6.226 -1.088 1.00 94.69 91 ILE A N 1
ATOM 762 C CA . ILE A 1 91 ? -5.046 -7.261 -1.794 1.00 94.69 91 ILE A CA 1
ATOM 763 C C . ILE A 1 91 ? -4.662 -6.689 -3.155 1.00 94.69 91 ILE A C 1
ATOM 765 O O . ILE A 1 91 ? -5.501 -6.107 -3.835 1.00 94.69 91 ILE A O 1
ATOM 769 N N . ALA A 1 92 ? -3.400 -6.834 -3.551 1.00 95.06 92 ALA A N 1
ATOM 770 C CA . ALA A 1 92 ? -2.916 -6.384 -4.849 1.00 95.06 92 ALA A CA 1
ATOM 771 C C . ALA A 1 92 ? -1.817 -7.316 -5.375 1.00 95.06 92 ALA A C 1
ATOM 773 O O . ALA A 1 92 ? -1.047 -7.899 -4.607 1.00 95.06 92 ALA A O 1
ATOM 774 N N . THR A 1 93 ? -1.726 -7.423 -6.695 1.00 94.44 93 THR A N 1
ATOM 775 C CA . THR A 1 93 ? -0.758 -8.251 -7.414 1.00 94.44 93 THR A CA 1
ATOM 776 C C . THR A 1 93 ? 0.416 -7.407 -7.903 1.00 94.44 93 THR A C 1
ATOM 778 O O . THR A 1 93 ? 0.274 -6.541 -8.768 1.00 94.44 93 THR A O 1
ATOM 781 N N . ALA A 1 94 ? 1.618 -7.727 -7.424 1.00 93.81 94 ALA A N 1
ATOM 782 C CA . ALA A 1 94 ? 2.857 -7.183 -7.969 1.00 93.81 94 ALA A CA 1
ATOM 783 C C . ALA A 1 94 ? 3.346 -7.994 -9.181 1.00 93.81 94 ALA A C 1
ATOM 785 O O . ALA A 1 94 ? 3.099 -9.193 -9.303 1.00 93.81 94 ALA A O 1
ATOM 786 N N . PHE A 1 95 ? 4.113 -7.354 -10.066 1.00 93.25 95 PHE A N 1
ATOM 787 C CA . PHE A 1 95 ? 4.682 -8.023 -11.247 1.00 93.25 95 PHE A CA 1
ATOM 788 C C . PHE A 1 95 ? 5.763 -9.061 -10.897 1.00 93.25 95 PHE A C 1
ATOM 790 O O . PHE A 1 95 ? 5.944 -10.050 -11.600 1.00 93.25 95 PHE A O 1
ATOM 797 N N . SER A 1 96 ? 6.516 -8.824 -9.823 1.00 93.88 96 SER A N 1
ATOM 798 C CA . SER A 1 96 ? 7.590 -9.704 -9.360 1.00 93.88 96 SER A CA 1
ATOM 799 C C . SER A 1 96 ? 7.830 -9.518 -7.864 1.00 93.88 96 SER A C 1
ATOM 801 O O . SER A 1 96 ? 7.431 -8.505 -7.289 1.00 93.88 96 SER A O 1
ATOM 803 N N . ALA A 1 97 ? 8.567 -10.440 -7.242 1.00 93.94 97 ALA A N 1
ATOM 804 C CA . ALA A 1 97 ? 8.975 -10.305 -5.843 1.00 93.94 97 ALA A CA 1
ATOM 805 C C . ALA A 1 97 ? 9.806 -9.032 -5.582 1.00 93.94 97 ALA A C 1
ATOM 807 O O . ALA A 1 97 ? 9.697 -8.431 -4.517 1.00 93.94 97 ALA A O 1
ATOM 808 N N . ARG A 1 98 ? 10.612 -8.589 -6.561 1.00 92.56 98 ARG A N 1
ATOM 809 C CA . ARG A 1 98 ? 11.368 -7.330 -6.460 1.00 92.56 98 ARG A CA 1
ATOM 810 C C . ARG A 1 98 ? 10.441 -6.119 -6.471 1.00 92.56 98 ARG A C 1
ATOM 812 O O . ARG A 1 98 ? 10.634 -5.226 -5.658 1.00 92.56 98 ARG A O 1
ATOM 819 N N . HIS A 1 99 ? 9.457 -6.107 -7.371 1.00 93.06 99 HIS A N 1
ATOM 820 C CA . HIS A 1 99 ? 8.456 -5.043 -7.428 1.00 93.06 99 HIS A CA 1
ATOM 821 C C . HIS A 1 99 ? 7.695 -4.970 -6.096 1.00 93.06 99 HIS A C 1
ATOM 823 O O . HIS A 1 99 ? 7.708 -3.927 -5.455 1.00 93.06 99 HIS A O 1
ATOM 829 N N . LEU A 1 100 ? 7.188 -6.108 -5.602 1.00 94.06 100 LEU A N 1
ATOM 830 C CA . LEU A 1 100 ? 6.514 -6.184 -4.302 1.00 94.06 100 LEU A CA 1
ATOM 831 C C . LEU A 1 100 ? 7.377 -5.623 -3.168 1.00 94.06 100 LEU A C 1
ATOM 833 O O . LEU A 1 100 ? 6.908 -4.818 -2.366 1.00 94.06 100 LEU A O 1
ATOM 837 N N . LYS A 1 101 ? 8.649 -6.037 -3.111 1.00 94.00 101 LYS A N 1
ATOM 838 C CA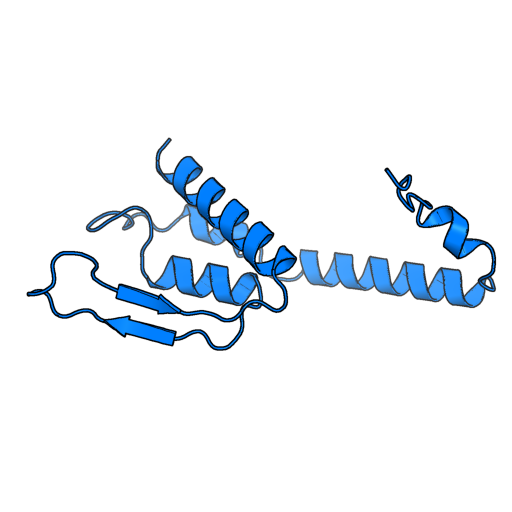 . LYS A 1 101 ? 9.584 -5.575 -2.086 1.00 94.00 101 LYS A CA 1
ATOM 839 C C . LYS A 1 101 ? 9.769 -4.058 -2.147 1.00 94.00 101 LYS A C 1
ATOM 841 O O . LYS A 1 101 ? 9.591 -3.401 -1.126 1.00 94.00 101 LYS A O 1
ATOM 846 N N . ASN A 1 102 ? 10.063 -3.510 -3.323 1.00 94.19 102 ASN A N 1
ATOM 847 C CA . A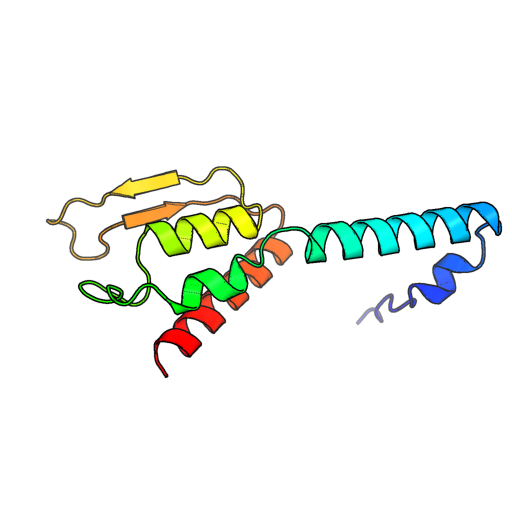SN A 1 102 ? 10.270 -2.073 -3.503 1.00 94.19 102 ASN A CA 1
ATOM 848 C C . ASN A 1 102 ? 9.038 -1.261 -3.078 1.00 94.19 102 ASN A C 1
ATOM 850 O O . ASN A 1 102 ? 9.171 -0.335 -2.279 1.00 94.19 102 ASN A O 1
ATOM 854 N N . THR A 1 103 ? 7.846 -1.648 -3.538 1.00 93.50 103 THR A N 1
ATOM 855 C CA . THR A 1 103 ? 6.594 -0.962 -3.192 1.00 93.50 103 THR A CA 1
ATOM 856 C C . THR A 1 103 ? 6.288 -1.078 -1.695 1.00 93.50 103 THR A C 1
ATOM 858 O O . THR A 1 103 ? 5.903 -0.097 -1.063 1.00 93.50 103 THR A O 1
ATOM 861 N N . SER A 1 104 ? 6.542 -2.237 -1.073 1.00 91.94 104 SER A N 1
ATOM 862 C CA . SER A 1 104 ? 6.367 -2.403 0.379 1.00 91.94 104 SER A CA 1
ATOM 863 C C . SER A 1 104 ? 7.321 -1.525 1.199 1.00 91.94 104 SER A C 1
ATOM 865 O O . SER A 1 104 ? 6.924 -0.931 2.202 1.00 91.94 104 SER A O 1
ATOM 867 N N . GLU A 1 105 ? 8.580 -1.393 0.771 1.00 92.31 105 GLU A N 1
ATOM 868 C CA . GLU A 1 105 ? 9.559 -0.516 1.415 1.00 92.31 105 GLU A CA 1
ATOM 869 C C . GLU A 1 105 ? 9.188 0.958 1.241 1.00 92.31 105 GLU A C 1
ATOM 871 O O . GLU A 1 105 ? 9.361 1.743 2.173 1.00 92.31 105 GLU A O 1
ATOM 876 N N . TYR A 1 106 ? 8.659 1.331 0.075 1.00 89.94 106 TYR A N 1
ATOM 877 C CA . TYR A 1 106 ? 8.155 2.674 -0.186 1.00 89.94 106 TYR A CA 1
ATOM 878 C C . TYR A 1 106 ? 6.995 3.031 0.748 1.00 89.94 106 TYR A C 1
ATOM 880 O O . TYR A 1 106 ? 7.087 4.024 1.470 1.00 89.94 106 TYR A O 1
ATOM 888 N N . ILE A 1 107 ? 5.971 2.176 0.834 1.00 90.12 107 ILE A N 1
ATOM 889 C CA . ILE A 1 107 ? 4.835 2.372 1.747 1.00 90.12 107 ILE A CA 1
ATOM 890 C C . ILE A 1 107 ? 5.324 2.496 3.198 1.00 90.12 107 ILE A C 1
ATOM 892 O O . ILE A 1 107 ? 4.940 3.427 3.900 1.00 90.12 107 ILE A O 1
ATOM 896 N N . ASN A 1 108 ? 6.246 1.634 3.641 1.00 87.44 108 ASN A N 1
ATOM 897 C CA . ASN A 1 108 ? 6.818 1.708 4.991 1.00 87.44 108 ASN A CA 1
ATOM 898 C C . ASN A 1 108 ? 7.568 3.020 5.271 1.00 87.44 108 ASN A C 1
ATOM 900 O O . ASN A 1 108 ? 7.559 3.503 6.404 1.00 87.44 108 ASN A O 1
ATOM 904 N N . LYS A 1 109 ? 8.236 3.603 4.268 1.00 85.94 109 LYS A N 1
ATOM 905 C CA . LYS A 1 109 ? 8.881 4.918 4.406 1.00 85.94 109 LYS A CA 1
ATOM 906 C C . LYS A 1 109 ? 7.849 6.029 4.538 1.00 85.94 109 LYS A C 1
ATOM 908 O O . LYS A 1 109 ? 8.030 6.901 5.381 1.00 85.94 109 LYS A O 1
ATOM 913 N N . LEU A 1 110 ? 6.774 5.971 3.753 1.00 84.88 110 LEU A N 1
ATOM 914 C CA . LEU A 1 110 ? 5.685 6.936 3.851 1.00 84.88 110 LEU A CA 1
ATOM 915 C C . LEU A 1 110 ? 5.041 6.886 5.239 1.00 84.88 110 LEU A C 1
ATOM 917 O O . LEU A 1 110 ? 4.948 7.925 5.877 1.00 84.88 110 LEU A O 1
ATOM 921 N N . VAL A 1 111 ? 4.705 5.692 5.752 1.00 81.62 111 VAL A N 1
ATOM 922 C CA . VAL A 1 111 ? 4.180 5.500 7.122 1.00 81.62 111 VAL A CA 1
ATOM 923 C C . VAL A 1 111 ? 5.033 6.252 8.143 1.00 81.62 111 VAL A C 1
ATOM 925 O O . VAL A 1 111 ? 4.498 6.999 8.952 1.00 81.62 111 VAL A O 1
ATOM 928 N N . ARG A 1 112 ? 6.359 6.074 8.097 1.00 77.62 112 ARG A N 1
ATOM 929 C CA . ARG A 1 112 ? 7.285 6.723 9.038 1.00 77.62 112 ARG A CA 1
ATOM 930 C C . ARG A 1 112 ? 7.270 8.241 8.908 1.00 77.62 112 ARG A C 1
ATOM 932 O O . ARG A 1 112 ? 7.218 8.913 9.925 1.00 77.62 112 ARG A O 1
ATOM 939 N N . TYR A 1 113 ? 7.265 8.756 7.680 1.00 77.56 113 TYR A N 1
ATOM 940 C CA . TYR A 1 113 ? 7.195 10.194 7.425 1.00 77.56 113 TYR A CA 1
ATOM 941 C C . TYR A 1 113 ? 5.892 10.825 7.936 1.00 77.56 113 TYR A C 1
ATOM 943 O O . TYR A 1 113 ? 5.904 11.966 8.368 1.00 77.56 113 TYR A O 1
ATOM 951 N N . TYR A 1 114 ? 4.776 10.091 7.916 1.00 66.56 114 TYR A N 1
ATOM 952 C CA . TYR A 1 114 ? 3.504 10.569 8.470 1.00 66.56 114 TYR A CA 1
ATOM 953 C C . TYR A 1 114 ? 3.423 10.493 10.006 1.00 66.56 114 TYR A C 1
ATOM 955 O O . TYR A 1 114 ? 2.496 11.059 10.582 1.00 66.56 114 TYR A O 1
ATOM 963 N N . PHE A 1 115 ? 4.342 9.779 10.665 1.00 62.75 115 PHE A N 1
ATOM 964 C CA . PHE A 1 115 ? 4.397 9.652 12.128 1.00 62.75 115 PHE A CA 1
ATOM 965 C C . PHE A 1 115 ? 5.376 10.625 12.810 1.00 62.75 115 PHE A C 1
ATOM 967 O O . PHE A 1 115 ? 5.279 10.781 14.028 1.00 62.75 115 PHE A O 1
ATOM 974 N N . GLU A 1 116 ? 6.309 11.227 12.066 1.00 49.59 116 GLU A N 1
ATOM 975 C CA . GLU A 1 116 ? 7.245 12.268 12.540 1.00 49.59 116 GLU A CA 1
ATOM 976 C C . GLU A 1 116 ? 6.672 13.678 12.343 1.00 49.59 116 GLU A C 1
ATOM 978 O O . GLU A 1 116 ? 6.875 14.513 13.255 1.00 49.59 116 GLU A O 1
#